Protein AF-A0A2G6Y328-F1 (afdb_monomer_lite)

Secondary structure (DSSP, 8-state):
-HHHHHHHHHHHHHHHGGGT--HHHHHHHHHHHHHHHHHTTS-HHHHHHHHHHHHHHHHHHHHHHHHT-SSSSHHHHHHHHHHHHHHHHHHHHHHHHHHH----

pLDDT: mean 89.75, std 8.49, range [54.19, 97.44]

Sequence (104 aa):
MPTLVAVLTLVALLKLSQVELPRWHLAFWFGLLVGLALMGAMPRLQALANGVGSFLAAWLYFALLERTDNYEDKPLHWLILIGGFVLLIASRFYIDIRVYGISL

Foldseek 3Di:
DLLVQLLVLVVVLVVVVVVVDDQLVSLLSSLVSSLVVCVVQDPNVVSNVSSVVSSVLSSVLSVQLVVQPDPVSVVVNVCSVVVSSCVSSVVVVVVCCVRVVPDD

Structure (mmCIF, N/CA/C/O backbone):
data_AF-A0A2G6Y328-F1
#
_entry.id   AF-A0A2G6Y328-F1
#
loop_
_atom_site.group_PDB
_atom_site.id
_atom_site.type_symbol
_atom_site.label_atom_id
_atom_site.label_alt_id
_atom_site.label_comp_id
_atom_site.label_asym_id
_atom_site.label_entity_id
_atom_site.label_seq_id
_atom_site.pdbx_PDB_ins_code
_atom_site.Cartn_x
_atom_site.Cartn_y
_atom_site.Cartn_z
_atom_site.occupancy
_atom_site.B_iso_or_equiv
_atom_site.auth_seq_id
_atom_site.auth_comp_id
_atom_site.auth_asym_id
_atom_site.auth_atom_id
_atom_site.pdbx_PDB_model_num
ATOM 1 N N . MET A 1 1 ? 10.436 -10.557 -7.534 1.00 81.31 1 MET A N 1
ATOM 2 C CA . MET A 1 1 ? 8.962 -10.559 -7.655 1.00 81.31 1 MET A CA 1
ATOM 3 C C . MET A 1 1 ? 8.364 -9.608 -6.618 1.00 81.31 1 MET A C 1
ATOM 5 O O . MET A 1 1 ? 8.310 -9.967 -5.444 1.00 81.31 1 MET A O 1
ATOM 9 N N . PRO A 1 2 ? 8.001 -8.379 -7.017 1.00 83.69 2 PRO A N 1
ATOM 10 C CA . PRO A 1 2 ? 7.370 -7.357 -6.178 1.00 83.69 2 PRO A CA 1
ATOM 11 C C . PRO A 1 2 ? 6.178 -7.843 -5.345 1.00 83.69 2 PRO A C 1
ATOM 13 O O . PRO A 1 2 ? 6.038 -7.421 -4.197 1.00 83.69 2 PRO A O 1
ATOM 16 N N . THR A 1 3 ? 5.363 -8.767 -5.863 1.00 90.19 3 THR A N 1
ATOM 17 C CA . THR A 1 3 ? 4.234 -9.336 -5.104 1.00 90.19 3 THR A CA 1
ATOM 18 C C . THR A 1 3 ? 4.700 -10.106 -3.875 1.00 90.19 3 THR A C 1
ATOM 20 O O . THR A 1 3 ? 4.129 -9.947 -2.803 1.00 90.19 3 THR A O 1
ATOM 23 N N . LEU A 1 4 ? 5.772 -10.895 -3.990 1.00 90.62 4 LEU A N 1
ATOM 24 C CA . LEU A 1 4 ? 6.307 -11.663 -2.864 1.00 90.62 4 LEU A CA 1
ATOM 25 C C . LEU A 1 4 ? 6.844 -10.740 -1.763 1.00 90.62 4 LEU A C 1
ATOM 27 O O . LEU A 1 4 ? 6.584 -10.977 -0.586 1.00 90.62 4 LEU A O 1
ATOM 31 N N . VAL A 1 5 ? 7.520 -9.650 -2.146 1.00 91.88 5 VAL A N 1
ATOM 32 C CA . VAL A 1 5 ? 7.943 -8.610 -1.195 1.00 91.88 5 VAL A CA 1
ATOM 33 C C . VAL A 1 5 ? 6.720 -8.006 -0.505 1.00 91.88 5 VAL A C 1
ATOM 35 O O . VAL A 1 5 ? 6.676 -7.974 0.719 1.00 91.88 5 VAL A O 1
ATOM 38 N N . ALA A 1 6 ? 5.695 -7.610 -1.265 1.00 92.50 6 ALA A N 1
ATOM 39 C CA . ALA A 1 6 ? 4.472 -7.037 -0.707 1.00 92.50 6 ALA A CA 1
ATOM 40 C C . ALA A 1 6 ? 3.774 -7.983 0.287 1.00 92.50 6 ALA A C 1
ATOM 42 O O . ALA A 1 6 ? 3.394 -7.541 1.369 1.00 92.50 6 ALA A O 1
ATOM 43 N N . VAL A 1 7 ? 3.647 -9.275 -0.039 1.00 95.19 7 VAL A N 1
ATOM 44 C CA . VAL A 1 7 ? 3.040 -10.286 0.847 1.00 95.19 7 VAL A CA 1
ATOM 45 C C . VAL A 1 7 ? 3.821 -10.405 2.151 1.00 95.19 7 VAL A C 1
ATOM 47 O O . VAL A 1 7 ? 3.243 -10.245 3.225 1.00 95.19 7 VAL A O 1
ATOM 50 N N . LEU A 1 8 ? 5.132 -10.652 2.071 1.00 96.00 8 LEU A N 1
ATOM 51 C CA . LEU A 1 8 ? 5.965 -10.848 3.260 1.00 96.00 8 LEU A CA 1
ATOM 52 C C . LEU A 1 8 ? 5.988 -9.598 4.141 1.00 96.00 8 LEU A C 1
ATOM 54 O O . LEU A 1 8 ? 5.863 -9.698 5.362 1.00 96.00 8 LEU A O 1
ATOM 58 N N . THR A 1 9 ? 6.094 -8.418 3.527 1.00 94.81 9 THR A N 1
ATOM 59 C CA . THR A 1 9 ? 6.046 -7.146 4.244 1.00 94.81 9 THR A CA 1
ATOM 60 C C . THR A 1 9 ? 4.691 -6.942 4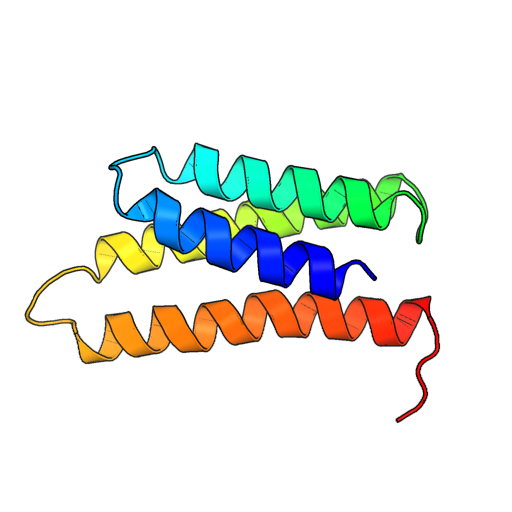.916 1.00 94.81 9 THR A C 1
ATOM 62 O O . THR A 1 9 ? 4.659 -6.636 6.103 1.00 94.81 9 THR A O 1
ATOM 65 N N . LEU A 1 10 ? 3.570 -7.147 4.217 1.00 94.69 10 LEU A N 1
ATOM 66 C CA . LEU A 1 10 ? 2.242 -6.924 4.796 1.00 94.69 10 LEU A CA 1
ATOM 67 C C . LEU A 1 10 ? 1.953 -7.884 5.957 1.00 94.69 10 LEU A C 1
ATOM 69 O O . LEU A 1 10 ? 1.439 -7.448 6.983 1.00 94.69 10 LEU A O 1
ATOM 73 N N . VAL A 1 11 ? 2.341 -9.158 5.838 1.00 95.44 11 VAL A N 1
ATOM 74 C CA . VAL A 1 11 ? 2.219 -10.143 6.928 1.00 95.44 11 VAL A CA 1
ATOM 75 C C . VAL A 1 11 ? 3.048 -9.726 8.145 1.00 95.44 11 VAL A C 1
ATOM 77 O O . VAL A 1 11 ? 2.544 -9.745 9.268 1.00 95.44 11 VAL A O 1
ATOM 80 N N . ALA A 1 12 ? 4.301 -9.313 7.940 1.00 94.19 12 ALA A N 1
ATOM 81 C CA . ALA A 1 12 ? 5.154 -8.848 9.031 1.00 94.19 12 ALA A CA 1
ATOM 82 C C . ALA A 1 12 ? 4.573 -7.599 9.715 1.00 94.19 12 ALA A C 1
ATOM 84 O O . ALA A 1 12 ? 4.532 -7.528 10.942 1.00 94.19 12 ALA A O 1
ATOM 85 N N . LEU A 1 13 ? 4.072 -6.640 8.934 1.00 93.94 13 LEU A N 1
ATOM 86 C CA . LEU A 1 13 ? 3.487 -5.405 9.454 1.00 93.94 13 LEU A CA 1
ATOM 87 C C . LEU A 1 13 ? 2.162 -5.635 10.187 1.00 93.94 13 LEU A C 1
ATOM 89 O O . LEU A 1 13 ? 1.932 -4.987 11.200 1.00 93.94 13 LEU A O 1
ATOM 93 N N . LEU A 1 14 ? 1.327 -6.576 9.737 1.00 93.06 14 LEU A N 1
ATOM 94 C CA . LEU A 1 14 ? 0.121 -6.997 10.463 1.00 93.06 14 LEU A CA 1
ATOM 95 C C . LEU A 1 14 ? 0.453 -7.632 11.815 1.00 93.06 14 LEU A C 1
ATOM 97 O O . LEU A 1 14 ? -0.281 -7.468 12.781 1.00 93.06 14 LEU A O 1
ATOM 101 N N . LYS A 1 15 ? 1.576 -8.346 11.918 1.00 91.31 15 LYS A N 1
ATOM 102 C CA . LYS A 1 15 ? 2.038 -8.844 13.216 1.00 91.31 15 LYS A CA 1
ATOM 103 C C . LYS A 1 15 ? 2.554 -7.707 14.100 1.00 91.31 15 LYS A C 1
ATOM 105 O O . LYS A 1 15 ? 2.275 -7.679 15.293 1.00 91.31 15 LYS A O 1
ATOM 110 N N . LEU A 1 16 ? 3.279 -6.756 13.514 1.00 91.44 16 LEU A N 1
ATOM 111 C CA . LEU A 1 16 ? 3.788 -5.581 14.224 1.00 91.44 16 LEU A CA 1
ATOM 112 C C . LEU A 1 16 ? 2.689 -4.591 14.631 1.00 91.44 16 LEU A C 1
ATOM 114 O O . LEU A 1 16 ? 2.885 -3.849 15.591 1.00 91.44 16 LEU A O 1
ATOM 118 N N . SER A 1 17 ? 1.529 -4.593 13.970 1.00 87.38 17 SER A N 1
ATOM 119 C CA . SER A 1 17 ? 0.399 -3.746 14.367 1.00 87.38 17 SER A CA 1
ATOM 120 C C . SER A 1 17 ? -0.175 -4.121 15.733 1.00 87.38 17 SER A C 1
ATOM 122 O O . SER A 1 17 ? -0.852 -3.303 16.339 1.00 87.38 17 SER A O 1
ATOM 124 N N . GLN A 1 18 ? 0.136 -5.314 16.252 1.00 85.62 18 GLN A N 1
ATOM 125 C CA . GLN A 1 18 ? -0.224 -5.726 17.613 1.00 85.62 18 GLN A CA 1
ATOM 126 C C . GLN A 1 18 ? 0.675 -5.110 18.700 1.00 85.62 18 GLN A C 1
ATOM 128 O O . GLN A 1 18 ? 0.413 -5.303 19.881 1.00 85.62 18 GLN A O 1
ATOM 133 N N . VAL A 1 19 ? 1.737 -4.389 18.323 1.00 85.81 19 VAL A N 1
ATOM 134 C CA . VAL A 1 19 ? 2.728 -3.800 19.247 1.00 85.81 19 VAL A CA 1
ATOM 135 C C . VAL A 1 19 ? 2.590 -2.268 19.310 1.00 85.81 19 VAL A C 1
ATOM 137 O O . VAL A 1 19 ? 3.575 -1.552 19.454 1.00 85.81 19 VAL A O 1
ATOM 140 N N . GLU A 1 20 ? 1.367 -1.755 19.137 1.00 78.00 20 GLU A N 1
ATOM 141 C CA . GLU A 1 20 ? 0.992 -0.331 19.276 1.00 78.00 20 GLU A CA 1
ATOM 142 C C . GLU A 1 20 ? 1.812 0.668 18.430 1.00 78.00 20 GLU A C 1
ATOM 144 O O . GLU A 1 20 ? 1.903 1.860 18.735 1.00 78.00 20 GLU A O 1
ATOM 149 N N . LEU A 1 21 ? 2.406 0.218 17.319 1.00 84.25 21 LEU A N 1
ATOM 150 C CA . LEU A 1 21 ? 3.117 1.121 16.417 1.00 84.25 21 LEU A CA 1
ATOM 151 C C . LEU A 1 21 ? 2.149 2.077 15.701 1.00 84.25 21 LEU A C 1
ATOM 153 O O . LEU A 1 21 ? 1.069 1.663 15.270 1.00 84.25 21 LEU A O 1
ATOM 157 N N . PRO A 1 22 ? 2.548 3.342 15.455 1.00 88.88 22 PRO A N 1
ATOM 158 C CA . PRO A 1 22 ? 1.713 4.268 14.704 1.00 88.88 22 PRO A CA 1
ATOM 159 C C . PRO A 1 22 ? 1.417 3.749 13.291 1.00 88.88 22 PRO A C 1
ATOM 161 O O . PRO A 1 22 ? 2.328 3.405 12.538 1.00 88.88 22 PRO A O 1
ATOM 164 N N . ARG A 1 23 ? 0.144 3.782 12.885 1.00 88.88 23 ARG A N 1
ATOM 165 C CA . ARG A 1 23 ? -0.351 3.343 11.561 1.00 88.88 23 ARG A CA 1
ATOM 166 C C . ARG A 1 23 ? 0.471 3.856 10.384 1.00 88.88 23 ARG A C 1
ATOM 168 O O . ARG A 1 23 ? 0.761 3.120 9.443 1.00 88.88 23 ARG A O 1
ATOM 175 N N . TRP A 1 24 ? 0.839 5.135 10.438 1.00 90.75 24 TRP A N 1
ATOM 176 C CA . TRP A 1 24 ? 1.592 5.775 9.369 1.00 90.75 24 TRP A CA 1
ATOM 177 C C . TRP A 1 24 ? 2.995 5.172 9.226 1.00 90.75 24 TRP A C 1
ATOM 179 O O . TRP A 1 24 ? 3.479 5.077 8.104 1.00 90.75 24 TRP A O 1
ATOM 189 N N . HIS A 1 25 ? 3.620 4.701 10.316 1.00 93.94 25 HIS A N 1
ATOM 190 C CA . HIS A 1 25 ? 4.907 4.003 10.253 1.00 93.94 25 HIS A CA 1
ATOM 191 C C . HIS A 1 25 ? 4.765 2.657 9.540 1.00 93.94 25 HIS A C 1
ATOM 193 O O . HIS A 1 25 ? 5.585 2.335 8.682 1.00 93.94 25 HIS A O 1
ATOM 199 N N . LEU A 1 26 ? 3.718 1.883 9.848 1.00 94.38 26 LEU A N 1
ATOM 200 C CA . LEU A 1 26 ? 3.461 0.605 9.174 1.00 94.38 26 LEU A CA 1
ATOM 201 C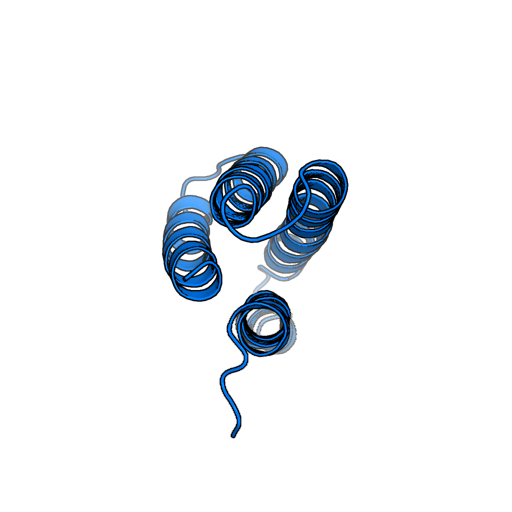 C . LEU A 1 26 ? 3.241 0.823 7.671 1.00 94.38 26 LEU A C 1
ATOM 203 O O . LEU A 1 26 ? 3.888 0.193 6.835 1.00 94.38 26 LEU A O 1
ATOM 207 N N . ALA A 1 27 ? 2.382 1.782 7.326 1.00 95.69 27 ALA A N 1
ATOM 208 C CA . ALA A 1 27 ? 2.118 2.152 5.944 1.00 95.69 27 ALA A CA 1
ATOM 209 C C . ALA A 1 27 ? 3.370 2.672 5.221 1.00 95.69 27 ALA A C 1
ATOM 211 O O . ALA A 1 27 ? 3.583 2.346 4.051 1.00 95.69 27 ALA A O 1
ATOM 212 N N . PHE A 1 28 ? 4.210 3.456 5.908 1.00 96.31 28 PHE A N 1
ATOM 213 C CA . PHE A 1 28 ? 5.469 3.980 5.376 1.00 96.31 28 PHE A CA 1
ATOM 214 C C . PHE A 1 28 ? 6.400 2.847 4.957 1.00 96.31 28 PHE A C 1
ATOM 216 O O . PHE A 1 28 ? 6.855 2.823 3.813 1.00 96.31 28 PHE A O 1
ATOM 223 N N . TRP A 1 29 ? 6.624 1.873 5.842 1.00 96.06 29 TRP A N 1
ATOM 224 C CA . TRP A 1 29 ? 7.478 0.729 5.534 1.00 96.06 29 TRP A CA 1
ATOM 225 C C . TRP A 1 29 ? 6.923 -0.119 4.394 1.00 96.06 29 TRP A C 1
ATOM 227 O O . TRP A 1 29 ? 7.689 -0.539 3.526 1.00 96.06 29 TRP A O 1
ATOM 237 N N . PHE A 1 30 ? 5.603 -0.312 4.334 1.00 96.00 30 PHE A N 1
ATOM 238 C CA . PHE A 1 30 ? 4.980 -1.001 3.205 1.00 96.00 30 PHE A CA 1
ATOM 239 C C . PHE A 1 30 ? 5.237 -0.267 1.882 1.00 96.00 30 PHE A C 1
ATOM 241 O O . PHE A 1 30 ? 5.731 -0.864 0.924 1.00 96.00 30 PHE A O 1
ATOM 248 N N . GLY A 1 31 ? 4.953 1.037 1.833 1.00 95.25 31 GLY A N 1
ATOM 249 C CA . GLY A 1 31 ? 5.146 1.852 0.634 1.00 95.25 31 GLY A CA 1
ATOM 250 C C . GLY A 1 31 ? 6.602 1.909 0.176 1.00 95.25 31 GLY A C 1
ATOM 251 O O . GLY A 1 31 ? 6.879 1.740 -1.014 1.00 95.25 31 GLY A O 1
ATOM 252 N N . LEU A 1 32 ? 7.533 2.078 1.117 1.00 96.19 32 LEU A N 1
ATOM 253 C CA . LEU A 1 32 ? 8.967 2.127 0.847 1.00 96.19 32 LEU A CA 1
ATOM 254 C C . LEU A 1 32 ? 9.478 0.801 0.272 1.00 96.19 32 LEU A C 1
ATOM 256 O O . LEU A 1 32 ? 10.096 0.798 -0.791 1.00 96.19 32 LEU A O 1
ATOM 260 N N . LEU A 1 33 ? 9.203 -0.323 0.939 1.00 95.06 33 LEU A N 1
ATOM 261 C CA . LEU A 1 33 ? 9.722 -1.631 0.528 1.00 95.06 33 LEU A CA 1
ATOM 262 C C . LEU A 1 33 ? 9.128 -2.088 -0.808 1.00 95.06 33 LEU A C 1
ATOM 264 O O . LEU A 1 33 ? 9.859 -2.590 -1.664 1.00 95.06 33 LEU A O 1
ATOM 268 N N . VAL A 1 34 ? 7.834 -1.844 -1.035 1.00 92.50 34 VAL A N 1
ATOM 269 C CA . VAL A 1 34 ? 7.199 -2.112 -2.333 1.00 92.50 34 VAL A CA 1
ATOM 270 C C . VAL A 1 34 ? 7.774 -1.202 -3.418 1.00 92.50 34 VAL A C 1
ATOM 272 O O . VAL A 1 34 ? 8.109 -1.683 -4.497 1.00 92.50 34 VAL A O 1
ATOM 275 N N . GLY A 1 35 ? 7.936 0.096 -3.149 1.00 93.56 35 GLY A N 1
ATOM 276 C CA . GLY A 1 35 ? 8.523 1.038 -4.104 1.00 93.56 35 GLY A CA 1
ATOM 277 C C . GLY A 1 35 ? 9.942 0.641 -4.519 1.00 93.56 35 GLY A C 1
ATOM 278 O O . GLY A 1 35 ? 10.247 0.599 -5.711 1.00 93.56 35 GLY A O 1
ATOM 279 N N . LEU A 1 36 ? 10.785 0.272 -3.551 1.00 93.25 36 LEU A N 1
ATOM 280 C CA . LEU A 1 36 ? 12.145 -0.219 -3.793 1.00 93.25 36 LEU A CA 1
ATOM 281 C C . LEU A 1 36 ? 12.151 -1.510 -4.620 1.00 93.25 36 LEU A C 1
ATOM 283 O O . LEU A 1 36 ? 12.924 -1.617 -5.571 1.00 93.25 36 LEU A O 1
ATOM 287 N N . ALA A 1 37 ? 11.252 -2.453 -4.328 1.00 91.50 37 ALA A N 1
ATOM 288 C CA . ALA A 1 37 ? 11.120 -3.688 -5.102 1.00 91.50 37 ALA A CA 1
ATOM 289 C C . ALA A 1 37 ? 10.713 -3.441 -6.568 1.00 91.50 37 ALA A C 1
ATOM 291 O O . ALA A 1 37 ? 11.039 -4.248 -7.440 1.00 91.50 37 ALA A O 1
ATOM 292 N N . LEU A 1 38 ? 10.024 -2.331 -6.851 1.00 90.25 38 LEU A N 1
ATOM 293 C CA . LEU A 1 38 ? 9.607 -1.946 -8.201 1.00 90.25 38 LEU A CA 1
ATOM 294 C C . LEU A 1 38 ? 10.676 -1.156 -8.968 1.00 90.25 38 LEU A C 1
ATOM 296 O O . LEU A 1 38 ? 10.629 -1.135 -10.197 1.00 90.25 38 LEU A O 1
ATOM 300 N N . MET A 1 39 ? 11.659 -0.541 -8.300 1.00 90.25 39 MET A N 1
ATOM 301 C CA . MET A 1 39 ? 12.680 0.276 -8.977 1.00 90.25 39 MET A CA 1
ATOM 302 C C . MET A 1 39 ? 13.528 -0.507 -9.988 1.00 90.25 39 MET A C 1
ATOM 304 O O . MET A 1 39 ? 14.009 0.078 -10.954 1.00 90.25 39 MET A O 1
ATOM 308 N N . GLY A 1 40 ? 13.706 -1.814 -9.779 1.00 83.69 40 GLY A N 1
ATOM 309 C CA . GLY A 1 40 ? 14.407 -2.691 -10.723 1.00 83.69 40 GLY A CA 1
ATOM 310 C C . GLY A 1 40 ? 13.539 -3.207 -11.876 1.00 83.69 40 GLY A C 1
ATOM 311 O O . GLY A 1 40 ? 14.066 -3.850 -12.776 1.00 83.69 40 GLY A O 1
ATOM 312 N N . AL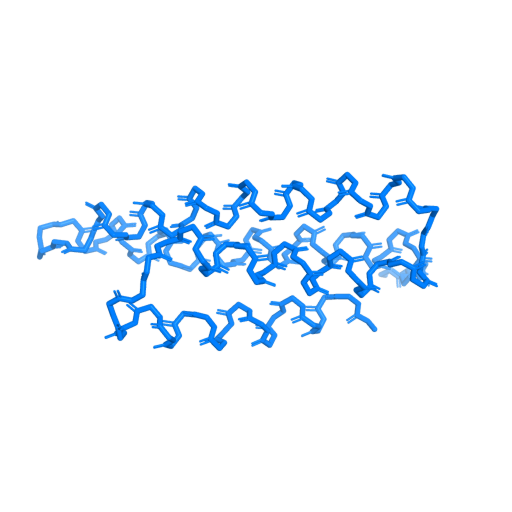A A 1 41 ? 12.227 -2.956 -11.848 1.00 83.88 41 ALA A N 1
ATOM 313 C CA . ALA A 1 41 ? 11.254 -3.590 -12.738 1.00 83.88 41 ALA A CA 1
ATOM 314 C C . ALA A 1 41 ? 10.482 -2.595 -13.627 1.00 83.88 41 ALA A C 1
ATOM 316 O O . ALA A 1 41 ? 9.873 -2.999 -14.612 1.00 83.88 41 ALA A O 1
ATOM 317 N N . MET A 1 42 ? 10.486 -1.297 -13.303 1.00 89.44 42 MET A N 1
ATOM 318 C CA . MET A 1 42 ? 9.779 -0.258 -14.066 1.00 89.44 42 MET A CA 1
ATOM 319 C C . MET A 1 42 ? 10.500 1.103 -13.990 1.00 89.44 42 MET A C 1
ATOM 321 O O . MET A 1 42 ? 11.385 1.282 -13.150 1.00 89.44 42 MET A O 1
ATOM 325 N N . PRO A 1 43 ? 10.128 2.099 -14.823 1.00 92.56 43 PRO A N 1
ATOM 326 C CA . PRO A 1 43 ? 10.714 3.437 -14.762 1.00 92.56 43 PRO A CA 1
ATOM 327 C C . PRO A 1 43 ? 10.603 4.068 -13.368 1.00 92.56 43 PRO A C 1
ATOM 329 O O . PRO A 1 43 ? 9.564 3.982 -12.714 1.00 92.56 43 PRO A O 1
ATOM 332 N N . ARG A 1 44 ? 11.655 4.775 -12.934 1.00 92.50 44 ARG A N 1
ATOM 333 C CA . ARG A 1 44 ? 11.780 5.310 -11.562 1.00 92.50 44 ARG A CA 1
ATOM 334 C C . ARG A 1 44 ? 10.581 6.142 -11.108 1.00 92.50 44 ARG A C 1
ATOM 336 O O . ARG A 1 44 ? 10.130 5.986 -9.981 1.00 92.50 44 ARG A O 1
ATOM 343 N N . LEU A 1 45 ? 10.047 6.997 -11.982 1.00 93.81 45 LEU A N 1
ATOM 344 C CA . LEU A 1 45 ? 8.886 7.827 -11.654 1.00 93.81 45 LEU A CA 1
ATOM 345 C C . LEU A 1 45 ? 7.627 6.980 -11.410 1.00 93.81 45 LEU A C 1
ATOM 347 O O . LEU A 1 45 ? 6.871 7.257 -10.483 1.00 93.81 45 LEU A O 1
ATOM 351 N N . GLN A 1 46 ? 7.433 5.912 -12.190 1.00 91.94 46 GLN A N 1
ATOM 352 C CA . GLN A 1 46 ? 6.325 4.973 -11.999 1.00 91.94 46 GLN A CA 1
ATOM 353 C C . GLN A 1 46 ? 6.511 4.145 -10.723 1.00 91.94 46 GLN A C 1
ATOM 355 O O . GLN A 1 46 ? 5.543 3.933 -9.993 1.00 91.94 46 GLN A O 1
ATOM 360 N N . ALA A 1 47 ? 7.742 3.722 -10.416 1.00 92.38 47 ALA A N 1
ATOM 361 C CA . ALA A 1 47 ? 8.057 3.016 -9.175 1.00 92.38 47 ALA A CA 1
ATOM 362 C C . ALA A 1 47 ? 7.792 3.898 -7.943 1.00 92.38 47 ALA A C 1
ATOM 364 O O . ALA A 1 47 ? 7.159 3.446 -6.990 1.00 92.38 47 ALA A O 1
ATOM 365 N N . LEU A 1 48 ? 8.199 5.173 -7.987 1.00 94.56 48 LEU A N 1
ATOM 366 C CA . LEU A 1 48 ? 7.915 6.153 -6.935 1.00 94.56 48 LEU A CA 1
ATOM 367 C C . LEU A 1 48 ? 6.411 6.382 -6.764 1.00 94.56 48 LEU A C 1
ATOM 369 O O . LEU A 1 48 ? 5.912 6.292 -5.644 1.00 94.56 48 LEU A O 1
ATOM 373 N N . ALA A 1 49 ? 5.678 6.606 -7.858 1.00 95.00 49 ALA A N 1
ATOM 374 C CA . ALA A 1 49 ? 4.225 6.762 -7.813 1.00 95.00 49 ALA A CA 1
ATOM 375 C C . ALA A 1 49 ? 3.537 5.523 -7.211 1.00 95.00 49 ALA A C 1
ATOM 377 O O . ALA A 1 49 ? 2.634 5.651 -6.386 1.00 95.00 49 ALA A O 1
ATOM 378 N N . ASN A 1 50 ? 4.008 4.320 -7.552 1.00 94.06 50 ASN A N 1
ATOM 379 C CA . ASN A 1 50 ? 3.521 3.079 -6.956 1.00 94.06 50 ASN A CA 1
ATOM 380 C C . ASN A 1 50 ? 3.871 2.948 -5.472 1.00 94.06 50 ASN A C 1
ATOM 382 O O . ASN A 1 50 ? 3.039 2.464 -4.710 1.00 94.06 50 ASN A O 1
ATOM 386 N N . GLY A 1 51 ? 5.062 3.373 -5.049 1.00 94.38 51 GLY A N 1
ATOM 387 C CA . GLY A 1 51 ? 5.452 3.405 -3.638 1.00 94.38 51 GLY A CA 1
ATOM 388 C C . GLY A 1 51 ? 4.554 4.335 -2.817 1.00 94.38 51 GLY A C 1
ATOM 389 O O . GLY A 1 51 ? 4.026 3.927 -1.783 1.00 94.38 51 GLY A O 1
ATOM 390 N N . VAL A 1 52 ? 4.291 5.545 -3.320 1.00 96.75 52 VAL A N 1
ATOM 391 C CA . VAL A 1 52 ? 3.361 6.502 -2.693 1.00 96.75 52 VAL A CA 1
ATOM 392 C C . VAL A 1 52 ? 1.933 5.950 -2.672 1.00 96.75 52 VAL A C 1
ATOM 394 O O . VAL A 1 52 ? 1.267 6.003 -1.641 1.00 96.75 52 VAL A O 1
ATOM 397 N N . GLY A 1 53 ? 1.469 5.357 -3.773 1.00 96.31 53 GLY A N 1
ATOM 398 C CA . GLY A 1 53 ? 0.156 4.711 -3.828 1.00 96.31 53 GLY A CA 1
ATOM 399 C C . GLY A 1 53 ? 0.026 3.552 -2.834 1.00 96.31 53 GLY A C 1
ATOM 400 O O . GLY A 1 53 ? -0.989 3.436 -2.153 1.00 96.31 53 GLY A O 1
ATOM 401 N N . SER A 1 54 ? 1.071 2.730 -2.695 1.00 95.56 54 SER A N 1
ATOM 402 C CA . SER A 1 54 ? 1.143 1.660 -1.690 1.00 95.56 54 SER A CA 1
ATOM 403 C C . SER A 1 54 ? 1.072 2.204 -0.269 1.00 95.56 54 SER A C 1
ATOM 405 O O . SER A 1 54 ? 0.350 1.639 0.548 1.00 95.56 54 SER A O 1
ATOM 407 N N . PHE A 1 55 ? 1.777 3.301 0.021 1.00 96.81 55 PHE A N 1
ATOM 408 C CA . PHE A 1 55 ? 1.694 3.980 1.313 1.00 96.81 55 PHE A CA 1
ATOM 409 C C . PHE A 1 55 ? 0.258 4.415 1.619 1.00 96.81 55 PHE A C 1
ATOM 411 O O . PHE A 1 55 ? -0.272 4.057 2.665 1.00 96.81 55 PHE A O 1
ATOM 418 N N . LEU A 1 56 ? -0.395 5.136 0.702 1.00 97.44 56 LEU A N 1
ATOM 419 C CA . LEU A 1 56 ? -1.759 5.633 0.913 1.00 97.44 56 LEU A CA 1
ATOM 420 C C . LEU A 1 56 ? -2.761 4.488 1.108 1.00 97.44 56 LEU A C 1
ATOM 422 O O . LEU A 1 56 ? -3.590 4.538 2.016 1.00 97.44 56 LEU A O 1
ATOM 426 N N . ALA A 1 57 ? -2.654 3.436 0.294 1.00 96.44 57 ALA A N 1
ATOM 427 C CA . ALA A 1 57 ? -3.525 2.270 0.391 1.00 96.44 57 ALA A CA 1
ATOM 428 C C . ALA A 1 57 ? -3.321 1.509 1.712 1.00 96.44 57 ALA A C 1
ATOM 430 O O . ALA A 1 57 ? -4.295 1.159 2.377 1.00 96.44 57 ALA A O 1
ATOM 431 N N . ALA A 1 58 ? -2.069 1.297 2.129 1.00 96.31 58 ALA A N 1
ATOM 432 C CA . ALA A 1 58 ? -1.762 0.657 3.405 1.00 96.31 58 ALA A CA 1
ATOM 433 C C . ALA A 1 58 ? -2.173 1.524 4.599 1.00 96.31 58 ALA A C 1
ATOM 435 O O . ALA A 1 58 ? -2.667 1.000 5.594 1.00 96.31 58 ALA A O 1
ATOM 436 N N . TRP A 1 59 ? -2.018 2.845 4.509 1.00 96.50 59 TRP A N 1
ATOM 437 C CA . TRP A 1 59 ? -2.446 3.753 5.566 1.00 96.50 59 TRP A CA 1
ATOM 438 C C . TRP A 1 59 ? -3.956 3.679 5.774 1.00 96.50 59 TRP A C 1
ATOM 440 O O . TRP A 1 59 ? -4.397 3.495 6.909 1.00 96.50 59 TRP A O 1
ATOM 450 N N . LEU A 1 60 ? -4.737 3.736 4.691 1.00 96.38 60 LEU A N 1
ATOM 451 C CA . LEU A 1 60 ? -6.184 3.546 4.754 1.00 96.38 60 LEU A CA 1
ATOM 452 C C . LEU A 1 60 ? -6.539 2.176 5.347 1.00 96.38 60 LEU A C 1
ATOM 454 O O . LEU A 1 60 ? -7.380 2.098 6.236 1.00 96.38 60 LEU A O 1
ATOM 458 N N . TYR A 1 61 ? -5.869 1.115 4.901 1.00 95.75 61 TYR A N 1
ATOM 459 C CA . TYR A 1 61 ? -6.079 -0.244 5.397 1.00 95.75 61 TYR A CA 1
ATOM 460 C C . TYR A 1 61 ? -5.857 -0.363 6.915 1.00 95.75 61 TYR A C 1
ATOM 462 O O . TYR A 1 61 ? -6.752 -0.811 7.630 1.00 95.75 61 TYR A O 1
ATOM 470 N N . PHE A 1 62 ? -4.717 0.104 7.431 1.00 94.81 62 PHE A N 1
ATOM 471 C CA . PHE A 1 62 ? -4.432 0.070 8.870 1.00 94.81 62 PHE A CA 1
ATOM 472 C C . PHE A 1 62 ? -5.345 1.005 9.677 1.00 94.81 62 PHE A C 1
ATOM 474 O O . PHE A 1 62 ? -5.738 0.665 10.789 1.00 94.81 62 PHE A O 1
ATOM 481 N N . ALA A 1 63 ? -5.725 2.161 9.125 1.00 93.88 63 ALA A N 1
ATOM 482 C CA . ALA A 1 63 ? -6.688 3.055 9.765 1.00 93.88 63 ALA A CA 1
ATOM 483 C C . ALA A 1 63 ? -8.085 2.423 9.891 1.00 93.88 63 ALA A C 1
ATOM 485 O O . ALA A 1 63 ? -8.740 2.593 10.919 1.00 93.88 63 ALA A O 1
ATOM 486 N N . LEU A 1 64 ? -8.532 1.687 8.870 1.00 93.31 64 LEU A N 1
ATOM 487 C CA . LEU A 1 64 ? -9.805 0.966 8.878 1.00 93.31 64 LEU A CA 1
ATOM 488 C C . LEU A 1 64 ? -9.786 -0.233 9.833 1.00 93.31 64 LEU A C 1
ATOM 490 O O . LEU A 1 64 ? -10.771 -0.454 10.537 1.00 93.31 64 LEU A O 1
ATOM 494 N N . LEU A 1 65 ? -8.675 -0.971 9.895 1.00 92.25 65 LEU A N 1
ATOM 495 C CA . LEU A 1 65 ? -8.511 -2.073 10.845 1.00 92.25 65 LEU A CA 1
ATOM 496 C C . LEU A 1 65 ? -8.634 -1.602 12.290 1.00 92.25 65 LEU A C 1
ATOM 498 O O . LEU A 1 65 ? -9.425 -2.165 13.035 1.00 92.25 65 LEU A O 1
ATOM 502 N N . GLU A 1 66 ? -7.925 -0.536 12.658 1.00 90.00 66 GLU A N 1
ATOM 503 C CA . GLU A 1 66 ? -8.007 0.021 14.011 1.00 90.00 66 GLU A CA 1
ATOM 504 C C . GLU A 1 66 ? -9.413 0.535 14.328 1.00 90.00 66 GLU A C 1
ATOM 506 O O . GLU A 1 66 ? -9.943 0.293 15.405 1.00 90.00 66 GLU A O 1
ATOM 511 N N . ARG A 1 67 ? -10.064 1.207 13.369 1.00 89.06 67 ARG A N 1
ATOM 512 C CA . ARG A 1 67 ? -11.429 1.713 13.564 1.00 89.06 67 ARG A CA 1
ATOM 513 C C . ARG A 1 67 ? -12.445 0.598 13.822 1.00 89.06 67 ARG A C 1
ATOM 515 O O . ARG A 1 67 ? -13.468 0.854 14.446 1.00 89.06 67 ARG A O 1
ATOM 522 N N . THR A 1 68 ? -12.185 -0.595 13.302 1.00 90.25 68 THR A N 1
ATOM 523 C CA . THR A 1 68 ? -13.084 -1.750 13.409 1.00 90.25 68 THR A CA 1
ATOM 524 C C . THR A 1 68 ? -12.636 -2.757 14.456 1.00 90.25 68 THR A 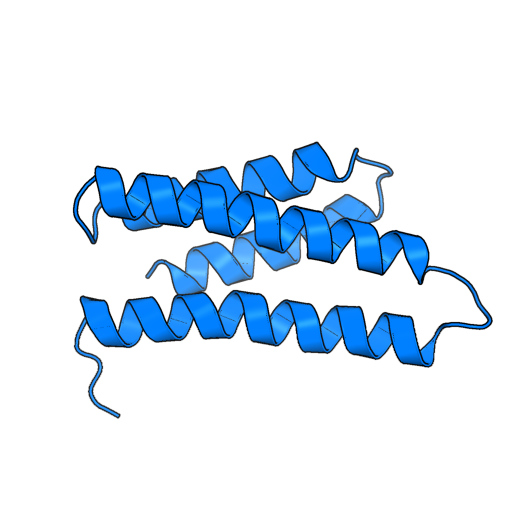C 1
ATOM 526 O O . THR A 1 68 ? -13.274 -3.793 14.607 1.00 90.25 68 THR A O 1
ATOM 529 N N . ASP A 1 69 ? -11.577 -2.457 15.210 1.00 82.56 69 ASP A N 1
ATOM 530 C CA . ASP A 1 69 ? -11.075 -3.282 16.310 1.00 82.56 69 ASP A CA 1
ATOM 531 C C . ASP A 1 69 ? -11.946 -3.125 17.573 1.00 82.56 69 ASP A C 1
ATOM 533 O O . ASP A 1 69 ? -11.487 -2.775 18.655 1.00 82.56 69 ASP A O 1
ATOM 537 N N . ASN A 1 70 ? -13.254 -3.333 17.412 1.00 80.00 70 ASN A N 1
ATOM 538 C CA . ASN A 1 70 ? -14.255 -3.331 18.472 1.00 80.00 70 ASN A CA 1
ATOM 539 C C . ASN A 1 70 ? -15.043 -4.644 18.438 1.00 80.00 70 ASN A C 1
ATOM 541 O O . ASN A 1 70 ? -15.253 -5.251 17.386 1.00 80.00 70 ASN A O 1
ATOM 545 N N . TYR A 1 71 ? -15.529 -5.085 19.601 1.00 62.84 71 TYR A N 1
ATOM 546 C CA . TYR A 1 71 ? -16.214 -6.377 19.731 1.00 62.84 71 TYR A CA 1
ATOM 547 C C . TYR A 1 71 ? -17.521 -6.467 18.918 1.00 62.84 71 TYR A C 1
ATOM 549 O O . TYR A 1 71 ? -17.888 -7.561 18.488 1.00 62.84 71 TYR A O 1
ATOM 557 N N . GLU A 1 72 ? -18.194 -5.335 18.696 1.00 74.00 72 GLU A N 1
ATOM 558 C CA . GLU A 1 72 ? -19.460 -5.229 17.953 1.00 74.00 72 GLU A CA 1
ATOM 559 C C . GLU A 1 72 ? -19.258 -5.253 16.427 1.00 74.00 72 GLU A C 1
ATOM 561 O O . GLU A 1 72 ? -20.068 -5.834 15.706 1.00 74.00 72 GLU A O 1
ATOM 566 N N . ASP A 1 73 ? -18.127 -4.737 15.935 1.00 78.44 73 ASP A N 1
ATOM 567 C CA . ASP A 1 73 ? -17.821 -4.604 14.502 1.00 78.44 73 ASP A CA 1
ATOM 568 C C . ASP A 1 73 ? -16.998 -5.776 13.938 1.00 78.44 73 ASP A C 1
ATOM 570 O O . ASP A 1 73 ? -16.472 -5.705 12.823 1.00 78.44 73 ASP A O 1
ATOM 574 N N . LYS A 1 74 ? -16.902 -6.895 14.668 1.00 83.06 74 LYS A N 1
ATOM 575 C CA . LYS A 1 74 ? -16.091 -8.067 14.282 1.00 83.06 74 LYS A CA 1
ATOM 576 C C . LYS A 1 74 ? -16.270 -8.519 12.824 1.00 83.06 74 LYS A C 1
ATOM 578 O O . LYS A 1 74 ? -15.253 -8.775 12.178 1.00 83.06 74 LYS A O 1
ATOM 583 N N . PRO A 1 75 ? -17.491 -8.634 12.261 1.00 90.81 75 PRO A N 1
ATOM 584 C CA . PRO A 1 75 ? -17.651 -9.030 10.861 1.00 90.81 75 PRO A CA 1
ATOM 585 C C . PRO A 1 75 ? -17.003 -8.037 9.890 1.00 90.81 75 PRO A C 1
ATOM 587 O O . PRO A 1 75 ? -16.361 -8.443 8.922 1.00 90.81 75 PRO A O 1
ATOM 590 N N . LEU A 1 76 ? -17.137 -6.738 10.172 1.00 92.06 76 LEU A N 1
ATOM 591 C CA . LEU A 1 76 ? -16.551 -5.675 9.364 1.00 92.06 76 LEU A CA 1
ATOM 592 C C . LEU A 1 76 ? -15.023 -5.680 9.485 1.00 92.06 76 LEU A C 1
ATOM 594 O O . LEU A 1 76 ? -14.338 -5.554 8.472 1.00 92.06 76 LEU A O 1
ATOM 598 N N . HIS A 1 77 ? -14.494 -5.914 10.687 1.00 93.06 77 HIS A N 1
ATOM 599 C CA . HIS A 1 77 ? -13.059 -6.078 10.909 1.00 93.06 77 HIS A CA 1
ATOM 600 C C . HIS A 1 77 ? -12.481 -7.224 10.076 1.00 93.06 77 HIS A C 1
ATOM 602 O O . HIS A 1 77 ? -11.502 -7.033 9.358 1.00 93.06 77 HIS A O 1
ATOM 608 N N . TRP A 1 78 ? -13.111 -8.403 10.104 1.00 93.31 78 TRP A N 1
ATOM 609 C CA . TRP A 1 78 ? -12.676 -9.552 9.303 1.00 93.31 78 TRP A CA 1
ATOM 610 C C . TRP A 1 78 ? -12.754 -9.284 7.801 1.00 93.31 78 TRP A C 1
ATOM 612 O O . TRP A 1 78 ? -11.844 -9.667 7.062 1.00 93.31 78 TRP A O 1
ATOM 622 N N . LEU A 1 79 ? -13.809 -8.600 7.348 1.00 95.12 79 LEU A N 1
ATOM 623 C CA . LEU A 1 79 ? -13.946 -8.197 5.952 1.00 95.12 79 LEU A CA 1
ATOM 624 C C . LEU A 1 79 ? -12.814 -7.256 5.532 1.00 95.12 79 LEU A C 1
ATOM 626 O O . LEU A 1 79 ? -12.238 -7.439 4.461 1.00 95.12 79 LEU A O 1
ATOM 630 N N . ILE A 1 80 ? -12.475 -6.274 6.368 1.00 94.62 80 ILE A N 1
ATOM 631 C CA . ILE A 1 80 ? -11.382 -5.339 6.099 1.00 94.62 80 ILE A CA 1
ATOM 632 C C . ILE A 1 80 ? -10.053 -6.082 6.116 1.00 94.62 80 ILE A C 1
ATOM 634 O O . ILE A 1 80 ? -9.298 -5.933 5.165 1.00 94.62 80 ILE A O 1
ATOM 638 N N . LEU A 1 81 ? -9.793 -6.918 7.122 1.00 94.38 81 LEU A N 1
ATOM 639 C CA . LEU A 1 81 ? -8.559 -7.691 7.257 1.00 94.38 81 LEU A CA 1
ATOM 640 C C . LEU A 1 81 ? -8.310 -8.574 6.033 1.00 94.38 81 LEU A C 1
ATOM 642 O O . LEU A 1 81 ? -7.274 -8.463 5.383 1.00 94.38 81 LEU A O 1
ATOM 646 N N . ILE A 1 82 ? -9.268 -9.431 5.684 1.00 95.44 82 ILE A N 1
ATOM 647 C CA . ILE A 1 82 ? -9.102 -10.382 4.581 1.00 95.44 82 ILE A CA 1
ATOM 648 C C . ILE A 1 82 ? -9.212 -9.656 3.237 1.00 95.44 82 ILE A C 1
ATOM 650 O O . ILE A 1 82 ? -8.351 -9.812 2.371 1.00 95.44 82 ILE A O 1
ATOM 654 N N . GLY A 1 83 ? -10.250 -8.839 3.058 1.00 95.62 83 GLY A N 1
ATOM 655 C CA . GLY A 1 83 ? -10.520 -8.141 1.804 1.00 95.62 83 GLY A CA 1
ATOM 656 C C . GLY A 1 83 ? -9.438 -7.121 1.462 1.00 95.62 83 GLY A C 1
ATOM 657 O O . GLY A 1 83 ? -8.936 -7.107 0.341 1.00 95.62 83 GLY A O 1
ATOM 658 N N . GLY A 1 84 ? -9.018 -6.311 2.432 1.00 95.06 84 GLY A N 1
ATOM 659 C CA . GLY A 1 84 ? -7.941 -5.341 2.258 1.00 95.06 84 GLY A CA 1
ATOM 660 C C . GLY A 1 84 ? -6.596 -6.008 1.978 1.00 95.06 84 GLY A C 1
ATOM 661 O O . GLY A 1 84 ? -5.886 -5.568 1.072 1.00 95.06 84 GLY A O 1
ATOM 662 N N . PHE A 1 85 ? -6.280 -7.115 2.661 1.00 95.50 85 PHE A N 1
ATOM 663 C CA . PHE A 1 85 ? -5.096 -7.916 2.348 1.00 95.50 85 PHE A CA 1
ATOM 664 C C . PHE A 1 85 ? -5.126 -8.406 0.896 1.00 95.50 85 PHE A C 1
ATOM 666 O O . PHE A 1 85 ? -4.195 -8.141 0.134 1.00 95.50 85 PHE A O 1
ATOM 673 N N . VAL A 1 86 ? -6.211 -9.066 0.482 1.00 95.69 86 VAL A N 1
ATOM 674 C CA . VAL A 1 86 ? -6.351 -9.596 -0.882 1.00 95.69 86 VAL A CA 1
ATOM 675 C C . VAL A 1 86 ? -6.256 -8.479 -1.918 1.00 95.69 86 VAL A C 1
ATOM 677 O O . VAL A 1 86 ? -5.525 -8.635 -2.891 1.00 95.69 86 VAL A O 1
ATOM 680 N N . LEU A 1 87 ? -6.919 -7.339 -1.710 1.00 95.25 87 LEU A N 1
ATOM 681 C CA . LEU A 1 87 ? -6.879 -6.205 -2.639 1.00 95.25 87 LEU A CA 1
ATOM 682 C C . LEU A 1 87 ? -5.470 -5.613 -2.775 1.00 95.25 87 LEU A C 1
ATOM 684 O O . LEU A 1 87 ? -5.007 -5.373 -3.895 1.00 95.25 87 LEU A O 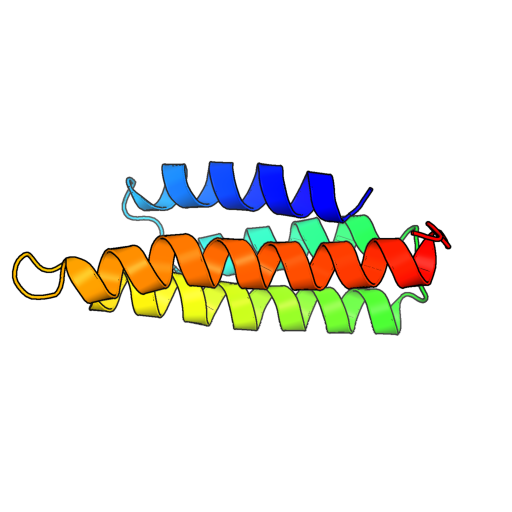1
ATOM 688 N N . LEU A 1 88 ? -4.766 -5.412 -1.657 1.00 94.31 88 LEU A N 1
ATOM 689 C CA . LEU A 1 88 ? -3.397 -4.899 -1.668 1.00 94.31 88 LEU A CA 1
ATOM 690 C C . LEU A 1 88 ? -2.461 -5.844 -2.424 1.00 94.31 88 LEU A C 1
ATOM 692 O O . LEU A 1 88 ? -1.686 -5.380 -3.261 1.00 94.31 88 LEU A O 1
ATOM 696 N N . ILE A 1 89 ? -2.560 -7.154 -2.198 1.00 94.12 89 ILE A N 1
ATOM 697 C CA . ILE A 1 89 ? -1.710 -8.138 -2.878 1.00 94.12 89 ILE A CA 1
ATOM 698 C C . ILE A 1 89 ? -2.102 -8.311 -4.349 1.00 94.12 89 ILE A C 1
ATOM 700 O O . ILE A 1 89 ? -1.224 -8.281 -5.212 1.00 94.12 89 ILE A O 1
ATOM 704 N N . ALA A 1 90 ? -3.395 -8.407 -4.665 1.00 92.62 90 ALA A N 1
ATOM 705 C CA . ALA A 1 90 ? -3.890 -8.536 -6.036 1.00 92.62 90 ALA A CA 1
ATOM 706 C C . ALA A 1 90 ? -3.455 -7.354 -6.912 1.00 92.62 90 ALA A C 1
ATOM 708 O O . ALA A 1 90 ? -3.062 -7.552 -8.061 1.00 92.62 90 ALA A O 1
ATOM 709 N N . SER A 1 91 ? -3.429 -6.136 -6.356 1.00 90.38 91 SER A N 1
ATOM 710 C CA . SER A 1 91 ? -2.918 -4.958 -7.069 1.00 90.38 91 SER A CA 1
ATOM 711 C C . SER A 1 91 ? -1.454 -5.114 -7.505 1.00 90.38 91 SER A C 1
ATOM 713 O O . SER A 1 91 ? -1.072 -4.650 -8.579 1.00 90.38 91 SER A O 1
ATOM 715 N N . ARG A 1 92 ? -0.630 -5.804 -6.705 1.00 90.25 92 ARG A N 1
ATOM 716 C CA . ARG A 1 92 ? 0.787 -6.053 -7.008 1.00 90.25 92 ARG A CA 1
ATOM 717 C C . ARG A 1 92 ? 0.963 -7.236 -7.936 1.00 90.25 92 ARG A C 1
ATOM 719 O O . ARG A 1 92 ? 1.754 -7.146 -8.868 1.00 90.25 92 ARG A O 1
ATOM 726 N N . PHE A 1 93 ? 0.153 -8.270 -7.756 1.00 89.44 93 PHE A N 1
ATOM 727 C CA . PHE A 1 93 ? 0.119 -9.399 -8.670 1.00 89.44 93 PHE A CA 1
ATOM 728 C C . PHE A 1 93 ? -0.243 -8.964 -10.094 1.00 89.44 93 PHE A C 1
ATOM 730 O O . PHE A 1 93 ? 0.400 -9.384 -11.052 1.00 89.44 93 PHE A O 1
ATOM 737 N N . TYR A 1 94 ? -1.195 -8.038 -10.239 1.00 87.81 94 TYR A N 1
ATOM 738 C CA . TYR A 1 94 ? -1.525 -7.443 -11.531 1.00 87.81 94 TYR A CA 1
ATOM 739 C C . TYR A 1 94 ? -0.328 -6.718 -12.168 1.00 87.81 94 TYR A C 1
ATOM 741 O O . TYR A 1 94 ? -0.089 -6.856 -13.367 1.00 87.81 94 TYR A O 1
ATOM 749 N N . ILE A 1 95 ? 0.461 -5.983 -11.378 1.00 86.88 95 ILE A N 1
ATOM 750 C CA . ILE A 1 95 ? 1.697 -5.353 -11.864 1.00 86.88 95 ILE A CA 1
ATOM 751 C C . ILE A 1 95 ? 2.705 -6.419 -12.292 1.00 86.88 95 ILE A C 1
ATOM 753 O O . ILE A 1 95 ? 3.294 -6.284 -13.360 1.00 86.88 95 ILE A O 1
ATOM 757 N N . ASP A 1 96 ? 2.877 -7.484 -11.511 1.00 85.69 96 ASP A N 1
ATOM 758 C CA . ASP A 1 96 ? 3.795 -8.565 -11.863 1.00 85.69 96 ASP A CA 1
ATOM 759 C C . ASP A 1 96 ? 3.383 -9.249 -13.178 1.00 85.69 96 ASP A C 1
ATOM 761 O O . ASP A 1 96 ? 4.237 -9.456 -14.038 1.00 85.69 96 ASP A O 1
ATOM 765 N N . ILE A 1 97 ? 2.090 -9.498 -13.410 1.00 86.25 97 ILE A N 1
ATOM 766 C CA . ILE A 1 97 ? 1.590 -9.993 -14.706 1.00 86.25 97 ILE A CA 1
ATOM 767 C C . ILE A 1 97 ? 1.971 -9.031 -15.837 1.00 86.25 97 ILE A C 1
ATOM 769 O O . ILE A 1 97 ? 2.498 -9.451 -16.867 1.00 86.25 97 ILE A O 1
ATOM 773 N N . ARG A 1 98 ? 1.724 -7.729 -15.652 1.00 83.31 98 ARG A N 1
ATOM 774 C CA . ARG A 1 98 ? 1.955 -6.709 -16.687 1.00 83.31 98 ARG A CA 1
ATOM 775 C C . ARG A 1 98 ? 3.435 -6.470 -16.982 1.00 83.31 98 ARG A C 1
ATOM 777 O O . ARG A 1 98 ? 3.757 -6.143 -18.119 1.00 83.31 98 ARG A O 1
ATOM 784 N N . VAL A 1 99 ? 4.304 -6.593 -15.982 1.00 79.56 99 VAL A N 1
ATOM 785 C CA . VAL A 1 99 ? 5.741 -6.301 -16.094 1.00 79.56 99 VAL A CA 1
ATOM 786 C C . VAL A 1 99 ? 6.538 -7.535 -16.510 1.00 79.56 99 VAL A C 1
ATOM 788 O O . VAL A 1 99 ? 7.419 -7.425 -17.357 1.00 79.56 99 VAL A O 1
ATOM 791 N N . TYR A 1 100 ? 6.227 -8.706 -15.950 1.00 71.88 100 TYR A N 1
ATOM 792 C CA . TYR A 1 100 ? 6.945 -9.950 -16.246 1.00 71.88 100 TYR A CA 1
ATOM 793 C C . TYR A 1 100 ? 6.301 -10.771 -17.366 1.00 71.88 100 TYR A C 1
ATOM 795 O O . TYR A 1 100 ? 6.854 -11.799 -17.743 1.00 71.88 100 TYR A O 1
ATOM 803 N N . GLY A 1 101 ? 5.153 -10.341 -17.902 1.00 67.38 101 GLY A N 1
ATOM 804 C CA . GLY A 1 101 ? 4.492 -11.022 -19.015 1.00 67.38 101 GLY A CA 1
ATOM 805 C C . GLY A 1 101 ? 4.079 -12.455 -18.682 1.00 67.38 101 GLY A C 1
ATOM 806 O O . GLY A 1 101 ? 4.076 -13.299 -19.572 1.00 67.38 101 GLY A O 1
ATOM 807 N N . ILE A 1 102 ? 3.766 -12.740 -17.410 1.00 61.75 102 ILE A N 1
ATOM 808 C CA . ILE A 1 102 ? 3.241 -14.040 -16.980 1.00 61.75 102 ILE A CA 1
ATOM 809 C C . ILE A 1 102 ? 1.861 -14.191 -17.633 1.00 61.75 102 ILE A C 1
ATOM 811 O O . ILE A 1 102 ? 0.862 -13.699 -17.110 1.00 61.75 102 ILE A O 1
ATOM 815 N N . SER A 1 103 ? 1.824 -14.787 -18.826 1.00 54.19 103 SER A N 1
ATOM 816 C CA . SER A 1 103 ? 0.589 -15.167 -19.503 1.00 54.19 103 SER A CA 1
ATOM 817 C C . SER A 1 103 ? -0.082 -16.256 -18.678 1.00 54.19 103 SER A C 1
ATOM 819 O O . SER A 1 103 ? 0.550 -17.274 -18.386 1.00 54.19 103 SER A O 1
ATOM 821 N N . LEU A 1 104 ? -1.328 -16.006 -18.284 1.00 54.91 104 LEU A N 1
ATOM 822 C CA . LEU A 1 104 ? -2.194 -17.008 -17.673 1.00 54.91 104 LEU A CA 1
ATOM 823 C C . LEU A 1 104 ? -2.660 -18.018 -18.727 1.00 54.91 104 LE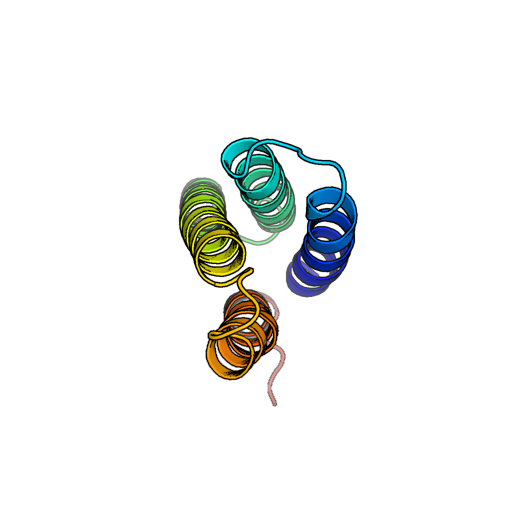U A C 1
ATOM 825 O O . LEU A 1 104 ? -2.908 -17.572 -19.872 1.00 54.91 104 LEU A O 1
#

Radius of gyration: 14.14 Å; chains: 1; bounding box: 34×25×39 Å